Protein AF-A2GJE0-F1 (afdb_monomer_lite)

Radius of gyration: 32.54 Å; chains: 1; bounding box: 80×26×74 Å

pLDDT: mean 74.91, std 18.22, range [47.09, 97.75]

Secondary structure (DSSP, 8-state):
-------------------------HHHHHHHHHHHHHHHHHHHHHHHHHHHHHHHTT-

Structure (mmCIF, N/CA/C/O backbone):
data_AF-A2GJE0-F1
#
_entry.id   AF-A2GJE0-F1
#
loop_
_atom_site.group_PDB
_atom_site.id
_atom_site.type_symbol
_atom_site.label_atom_id
_atom_site.label_alt_id
_atom_site.label_comp_id
_atom_site.label_asym_id
_atom_site.label_entity_id
_atom_site.label_seq_id
_atom_site.pdbx_PDB_ins_code
_atom_site.Cartn_x
_atom_site.Cartn_y
_atom_site.Cartn_z
_atom_site.occupancy
_atom_site.B_iso_or_equiv
_atom_site.auth_seq_id
_atom_site.auth_comp_id
_atom_site.auth_asym_id
_atom_site.auth_atom_id
_atom_site.pdbx_PDB_model_num
ATOM 1 N N . MET A 1 1 ? -51.187 -15.768 51.317 1.00 48.03 1 MET A N 1
ATOM 2 C CA . MET A 1 1 ? -51.978 -16.050 50.097 1.00 48.03 1 MET A CA 1
ATOM 3 C C . MET A 1 1 ? -51.415 -15.208 48.966 1.00 48.03 1 MET A C 1
ATOM 5 O O . MET A 1 1 ? -51.403 -13.990 49.081 1.00 48.03 1 MET A O 1
ATOM 9 N N . LEU A 1 2 ? -50.845 -15.864 47.954 1.00 48.03 2 LEU A N 1
ATOM 10 C CA . LEU A 1 2 ? -50.146 -15.240 46.828 1.00 48.03 2 LEU A CA 1
ATOM 11 C C . LEU A 1 2 ? -51.142 -14.524 45.907 1.00 48.03 2 LEU A C 1
ATOM 13 O O . LEU A 1 2 ? -52.164 -15.087 45.516 1.00 48.03 2 LEU A O 1
ATOM 17 N N . ARG A 1 3 ? -50.845 -13.261 45.594 1.00 56.75 3 ARG A N 1
ATOM 18 C CA . ARG A 1 3 ? -51.674 -12.382 44.768 1.00 56.75 3 ARG A CA 1
ATOM 19 C C . ARG A 1 3 ? -51.443 -12.720 43.291 1.00 56.75 3 ARG A C 1
ATOM 21 O O . ARG A 1 3 ? -50.431 -12.344 42.719 1.00 56.75 3 ARG A O 1
ATOM 28 N N . LEU A 1 4 ? -52.420 -13.433 42.734 1.00 48.53 4 LEU A N 1
ATOM 29 C CA . LEU A 1 4 ? -52.919 -13.375 41.355 1.00 48.53 4 LEU A CA 1
ATOM 30 C C . LEU A 1 4 ? -51.861 -13.401 40.234 1.00 48.53 4 LEU A C 1
ATOM 32 O O . LEU A 1 4 ? -51.463 -12.365 39.708 1.00 48.53 4 LEU A O 1
ATOM 36 N N . SER A 1 5 ? -51.519 -14.610 39.780 1.00 57.34 5 SER A N 1
ATOM 37 C CA . SER A 1 5 ? -51.043 -14.828 38.414 1.00 57.34 5 SER A CA 1
ATOM 38 C C . SER A 1 5 ? -52.215 -14.619 37.461 1.00 57.34 5 SER A C 1
ATOM 40 O O . SER A 1 5 ? -53.153 -15.419 37.446 1.00 57.34 5 SER A O 1
ATOM 42 N N . SER A 1 6 ? -52.198 -13.555 36.671 1.00 47.09 6 SER A N 1
ATOM 43 C CA . SER A 1 6 ? -53.073 -13.463 35.509 1.00 47.09 6 SER A CA 1
ATOM 44 C C . SER A 1 6 ? -52.491 -12.527 34.469 1.00 47.09 6 SER A C 1
ATOM 46 O O . SER A 1 6 ? -52.482 -11.313 34.628 1.00 47.09 6 SER A O 1
ATOM 48 N N . ASN A 1 7 ? -52.152 -13.183 33.368 1.00 48.56 7 ASN A N 1
ATOM 49 C CA . ASN A 1 7 ? -52.383 -12.753 32.004 1.00 48.56 7 ASN A CA 1
ATOM 50 C C . ASN A 1 7 ? -51.358 -11.849 31.314 1.00 48.56 7 ASN A C 1
ATOM 52 O O . ASN A 1 7 ? -51.303 -10.641 31.496 1.00 48.56 7 ASN A O 1
ATOM 56 N N . SER A 1 8 ? -50.735 -12.510 30.338 1.00 53.16 8 SER A N 1
ATOM 57 C CA . SER A 1 8 ? -50.749 -12.109 28.936 1.00 53.16 8 SER A CA 1
ATOM 58 C C . SER A 1 8 ? -49.821 -10.972 28.550 1.00 53.16 8 SER A C 1
ATOM 60 O O . SER A 1 8 ? -50.136 -9.785 28.619 1.00 53.16 8 SER A O 1
ATOM 62 N N . SER A 1 9 ? -48.698 -11.381 27.981 1.00 49.38 9 SER A N 1
ATOM 63 C CA . SER A 1 9 ? -48.051 -10.591 26.953 1.00 49.38 9 SER A CA 1
ATOM 64 C C . SER A 1 9 ? -47.344 -11.526 25.990 1.00 49.38 9 SER A C 1
ATOM 66 O O . SER A 1 9 ? -46.135 -11.725 26.047 1.00 49.38 9 SER A O 1
ATOM 68 N N . ASP A 1 10 ? -48.162 -12.102 25.110 1.00 53.69 10 ASP A N 1
ATOM 69 C CA . ASP A 1 10 ? -47.794 -12.655 23.804 1.00 53.69 10 ASP A CA 1
ATOM 70 C C . ASP A 1 10 ? -47.272 -11.513 22.904 1.00 53.69 10 ASP A C 1
ATOM 72 O O . ASP A 1 10 ? -47.839 -11.167 21.868 1.00 53.69 10 ASP A O 1
ATOM 76 N N . TYR A 1 11 ? -46.222 -10.824 23.356 1.00 54.66 11 TYR A N 1
ATOM 77 C CA . TYR A 1 11 ? -45.495 -9.906 22.496 1.00 54.66 11 TYR A CA 1
ATOM 78 C C . TYR A 1 11 ? -44.519 -10.740 21.676 1.00 54.66 11 TYR A C 1
ATOM 80 O O . TYR A 1 11 ? -43.709 -11.468 22.260 1.00 54.66 11 TYR A O 1
ATOM 88 N N . PRO A 1 12 ? -44.542 -10.635 20.338 1.00 52.38 12 PRO A N 1
ATOM 89 C CA . PRO A 1 12 ? -43.494 -11.226 19.538 1.00 52.38 12 PRO A CA 1
ATOM 90 C C . PRO A 1 12 ? -42.193 -10.541 19.948 1.00 52.38 12 PRO A C 1
ATOM 92 O O . PRO A 1 12 ? -42.003 -9.343 19.738 1.00 52.38 12 PRO A O 1
ATOM 95 N N . GLN A 1 13 ? -41.305 -11.304 20.577 1.00 56.44 13 GLN A N 1
ATOM 96 C CA . GLN A 1 13 ? -39.949 -10.871 20.864 1.00 56.44 13 GLN A CA 1
ATOM 97 C C . GLN A 1 13 ? -39.216 -10.766 19.523 1.00 56.44 13 GLN A C 1
ATOM 99 O O . GLN A 1 13 ? -38.551 -11.700 19.081 1.00 56.44 13 GLN A O 1
ATOM 104 N N . THR A 1 14 ? -39.373 -9.638 18.834 1.00 59.84 14 THR A N 1
ATOM 105 C CA . THR A 1 14 ? -38.552 -9.305 17.676 1.00 59.84 14 THR A CA 1
ATOM 106 C C . THR A 1 14 ? -37.186 -8.911 18.212 1.00 59.84 14 THR A C 1
ATOM 108 O O . THR A 1 14 ? -36.953 -7.749 18.539 1.00 59.84 14 THR A O 1
ATOM 111 N N . THR A 1 15 ? -36.285 -9.878 18.367 1.00 65.25 15 THR A N 1
ATOM 112 C CA . THR A 1 15 ? -34.862 -9.589 18.548 1.00 65.25 15 THR A CA 1
ATOM 113 C C . THR A 1 15 ? -34.405 -8.839 17.295 1.00 65.25 15 THR A C 1
ATOM 115 O O . THR A 1 15 ? -34.442 -9.420 16.208 1.00 65.25 15 THR A O 1
ATOM 118 N N . PRO A 1 16 ? -34.000 -7.560 17.380 1.00 60.75 16 PRO A N 1
ATOM 119 C CA . PRO A 1 16 ? -33.449 -6.874 16.226 1.00 60.75 16 PRO A CA 1
ATOM 120 C C . PRO A 1 16 ? -32.121 -7.557 15.895 1.00 60.75 16 PRO A C 1
ATOM 122 O O . PRO A 1 16 ? -31.174 -7.478 16.677 1.00 60.75 16 PRO A O 1
ATOM 125 N N . GLN A 1 17 ? -32.038 -8.263 14.765 1.00 62.31 17 GLN A N 1
ATOM 126 C CA . GLN A 1 17 ? -30.740 -8.625 14.207 1.00 62.31 17 GLN A CA 1
ATOM 127 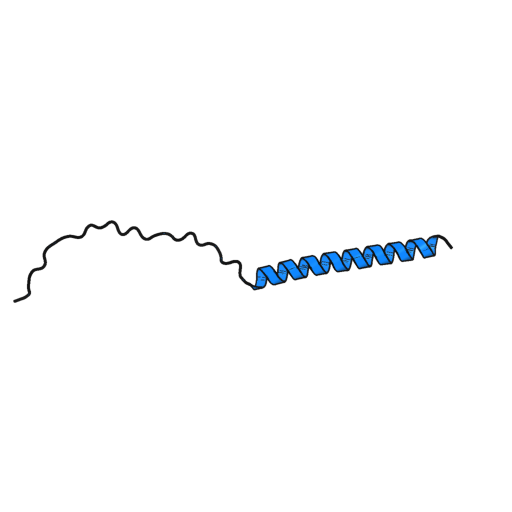C C . GLN A 1 17 ? -30.084 -7.328 13.744 1.00 62.31 17 GLN A C 1
ATOM 129 O O . GLN A 1 17 ? -30.403 -6.791 12.684 1.00 62.31 17 GLN A O 1
ATOM 134 N N . THR A 1 18 ? -29.190 -6.788 14.565 1.00 66.62 18 THR A N 1
ATOM 135 C CA . THR A 1 18 ? -28.280 -5.736 14.134 1.00 66.62 18 THR A CA 1
ATOM 136 C C . THR A 1 18 ? -27.464 -6.286 12.963 1.00 66.62 18 THR A C 1
ATOM 138 O O . THR A 1 18 ? -26.867 -7.358 13.103 1.00 66.62 18 THR A O 1
ATOM 141 N N . PRO A 1 19 ? -27.397 -5.593 11.810 1.00 64.25 19 PRO A N 1
ATOM 142 C CA . PRO A 1 19 ? -26.449 -5.957 10.773 1.00 64.25 19 PRO A CA 1
ATOM 143 C C . PRO A 1 19 ? -25.073 -5.867 11.418 1.00 64.25 19 PRO A C 1
ATOM 145 O O . PRO A 1 19 ? -24.681 -4.799 11.892 1.00 64.25 19 PRO A O 1
ATOM 148 N N . GLN A 1 20 ? -24.359 -6.986 11.502 1.00 63.72 20 GLN A N 1
ATOM 149 C CA . GLN A 1 20 ? -23.002 -7.004 12.024 1.00 63.72 20 GLN A CA 1
ATOM 150 C C . GLN A 1 20 ? -22.101 -6.314 10.989 1.00 63.72 20 GLN A C 1
ATOM 152 O O . GLN A 1 20 ? -21.413 -6.957 10.199 1.00 63.72 20 GLN A O 1
ATOM 157 N N . SER A 1 21 ? -22.141 -4.980 10.943 1.00 59.94 21 SER A N 1
ATOM 158 C CA . SER A 1 21 ? -21.166 -4.185 10.215 1.00 59.94 21 SER A CA 1
ATOM 159 C C . SER A 1 21 ? -19.835 -4.452 10.897 1.00 59.94 21 SER A C 1
ATOM 161 O O . SER A 1 21 ? -19.615 -3.986 12.014 1.00 59.94 21 SER A O 1
ATOM 163 N N . ASN A 1 22 ? -18.991 -5.272 10.275 1.00 64.62 22 ASN A N 1
ATOM 164 C CA . ASN A 1 22 ? -17.652 -5.548 10.770 1.00 64.62 22 ASN A CA 1
ATOM 165 C C . ASN A 1 22 ? -16.957 -4.190 10.972 1.00 64.62 22 ASN A C 1
ATOM 167 O O . ASN A 1 22 ? -16.706 -3.508 9.971 1.00 64.62 22 ASN A O 1
ATOM 171 N N . PRO A 1 23 ? -16.724 -3.734 12.220 1.00 65.31 23 PRO A N 1
ATOM 172 C CA . PRO A 1 23 ? -16.113 -2.441 12.448 1.00 65.31 23 PRO A CA 1
ATOM 173 C C . PRO A 1 23 ? -14.733 -2.555 11.835 1.00 65.31 23 PRO A C 1
ATOM 175 O O . PRO A 1 23 ? -13.952 -3.420 12.229 1.00 65.31 23 PRO A O 1
ATOM 178 N N . GLN A 1 24 ? -14.461 -1.760 10.805 1.00 62.31 24 GLN A N 1
ATOM 179 C CA . GLN A 1 24 ? -13.174 -1.791 10.140 1.00 62.31 24 GLN A CA 1
ATOM 180 C C . GLN A 1 24 ? -12.116 -1.499 11.204 1.00 62.31 24 GLN A C 1
ATOM 182 O O . GLN A 1 24 ? -11.995 -0.372 11.680 1.00 62.31 24 GLN A O 1
ATOM 187 N N . THR A 1 25 ? -11.418 -2.543 11.646 1.00 62.56 25 THR A N 1
ATOM 188 C CA . THR A 1 25 ? -10.541 -2.433 12.801 1.00 62.56 25 THR A CA 1
ATOM 189 C C . THR A 1 25 ? -9.401 -1.470 12.455 1.00 62.56 25 THR A C 1
ATOM 191 O O . THR A 1 25 ? -8.866 -1.534 11.341 1.00 62.56 25 THR A O 1
ATOM 194 N N . PRO A 1 26 ? -9.004 -0.574 13.378 1.00 66.19 26 PRO A N 1
ATOM 195 C CA . PRO A 1 26 ? -7.929 0.401 13.168 1.00 66.19 26 PRO A CA 1
ATOM 196 C C . PRO A 1 26 ? -6.655 -0.139 12.472 1.00 66.19 26 PRO A C 1
ATOM 198 O O . PRO A 1 26 ? -6.125 0.573 11.612 1.00 66.19 26 PRO A O 1
ATOM 201 N N . PRO A 1 27 ? -6.179 -1.386 12.706 1.00 73.94 27 PRO A N 1
ATOM 202 C CA . PRO A 1 27 ? -5.040 -1.947 11.966 1.00 73.94 27 PRO A CA 1
ATOM 203 C C . PRO A 1 27 ? -5.224 -2.014 10.440 1.00 73.94 27 PRO A C 1
ATOM 205 O O . PRO A 1 27 ? -4.253 -1.867 9.699 1.00 73.94 27 PRO A O 1
ATOM 208 N N . GLN A 1 28 ? -6.446 -2.189 9.932 1.00 79.06 28 GLN A N 1
ATOM 209 C CA . GLN A 1 28 ? -6.696 -2.327 8.490 1.00 79.06 28 GLN A CA 1
ATOM 210 C C . GLN A 1 28 ? -6.463 -1.016 7.728 1.00 79.06 28 GLN A C 1
ATOM 212 O O . GLN A 1 28 ? -6.012 -1.023 6.579 1.00 79.06 28 GLN A O 1
ATOM 217 N N . ILE A 1 29 ? -6.757 0.119 8.367 1.00 86.06 29 ILE A N 1
ATOM 218 C CA . ILE A 1 29 ? -6.566 1.454 7.787 1.00 86.06 29 ILE A CA 1
ATOM 219 C C . ILE A 1 29 ? -5.070 1.757 7.682 1.00 86.06 29 ILE A C 1
ATOM 221 O O . ILE A 1 29 ? -4.589 2.147 6.618 1.00 86.06 29 ILE A O 1
ATOM 225 N N . ILE A 1 30 ? -4.323 1.482 8.753 1.00 89.44 30 ILE A N 1
ATOM 226 C CA . ILE A 1 30 ? -2.872 1.690 8.813 1.00 89.44 30 ILE A CA 1
ATOM 227 C C . ILE A 1 30 ? -2.163 0.834 7.756 1.00 89.44 30 ILE A C 1
ATOM 229 O O . ILE A 1 30 ? -1.312 1.335 7.021 1.00 89.44 30 ILE A O 1
ATOM 233 N N . LEU A 1 31 ? -2.565 -0.430 7.597 1.00 89.75 31 LEU A N 1
ATOM 234 C CA . LEU A 1 31 ? -2.002 -1.319 6.578 1.00 89.75 31 LEU A CA 1
ATOM 235 C C . LEU A 1 31 ? -2.288 -0.847 5.145 1.00 89.75 31 LEU A C 1
ATOM 237 O O . LEU A 1 31 ? -1.413 -0.949 4.281 1.00 89.75 31 LEU A O 1
ATOM 241 N N . LYS A 1 32 ? -3.486 -0.314 4.869 1.00 89.75 32 LYS A N 1
ATOM 242 C CA . LYS A 1 32 ? -3.817 0.262 3.553 1.00 89.75 32 LYS A CA 1
ATOM 243 C C . LYS A 1 32 ? -2.943 1.475 3.235 1.00 89.75 32 LYS A C 1
ATOM 245 O O . LYS A 1 32 ?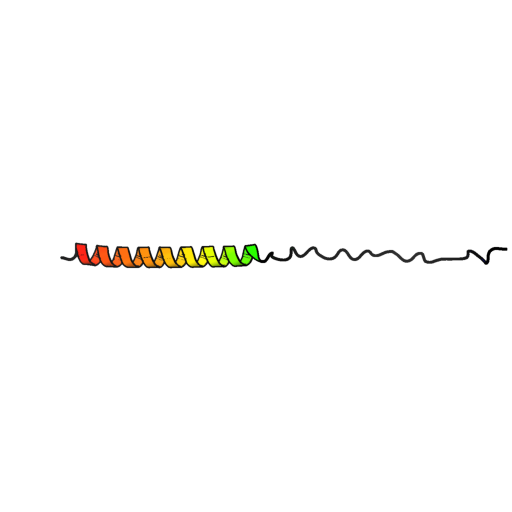 -2.404 1.552 2.131 1.00 89.75 32 LYS A O 1
ATOM 250 N N . ILE A 1 33 ? -2.770 2.378 4.199 1.00 92.44 33 ILE A N 1
ATOM 251 C CA . ILE A 1 33 ? -1.929 3.573 4.048 1.00 92.44 33 ILE A CA 1
ATOM 252 C C . ILE A 1 33 ? -0.468 3.168 3.831 1.00 92.44 33 ILE A C 1
ATOM 254 O O . ILE A 1 33 ? 0.160 3.634 2.883 1.00 92.44 33 ILE A O 1
ATOM 258 N N . LEU A 1 34 ? 0.054 2.239 4.635 1.00 95.19 34 LEU A N 1
ATOM 259 C CA . LEU A 1 34 ? 1.434 1.768 4.515 1.00 95.19 34 LEU A CA 1
ATOM 260 C C . LEU A 1 34 ? 1.711 1.128 3.145 1.00 95.19 34 LEU A C 1
ATOM 262 O O . LEU A 1 34 ? 2.728 1.421 2.518 1.00 95.19 34 LEU A O 1
ATOM 266 N N . ARG A 1 35 ? 0.783 0.306 2.633 1.00 96.00 35 ARG A N 1
ATOM 267 C CA . ARG A 1 35 ? 0.889 -0.280 1.283 1.00 96.00 35 ARG A CA 1
ATOM 268 C C . ARG A 1 35 ? 0.889 0.779 0.182 1.00 96.00 35 ARG A C 1
ATOM 270 O O . ARG A 1 35 ? 1.618 0.627 -0.799 1.00 96.00 35 ARG A O 1
ATOM 277 N N . LEU A 1 36 ? 0.074 1.825 0.321 1.00 96.12 36 LEU A N 1
ATOM 278 C CA . LEU A 1 36 ? 0.019 2.920 -0.647 1.00 96.12 36 LEU A CA 1
ATOM 279 C C . LEU A 1 36 ? 1.327 3.719 -0.652 1.00 96.12 36 LEU A C 1
ATOM 281 O O . LEU A 1 36 ? 1.895 3.940 -1.721 1.00 96.12 36 LEU A O 1
ATOM 285 N N . LEU A 1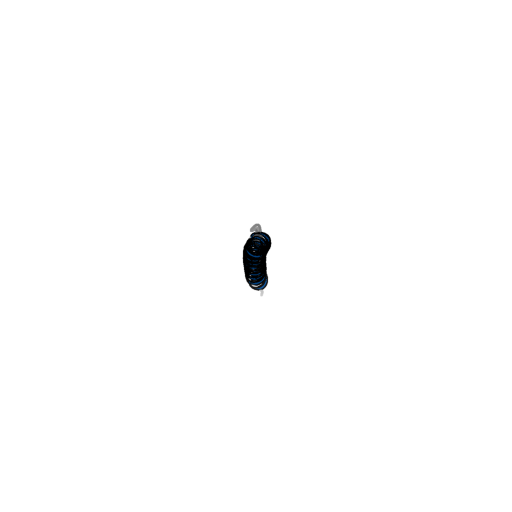 37 ? 1.831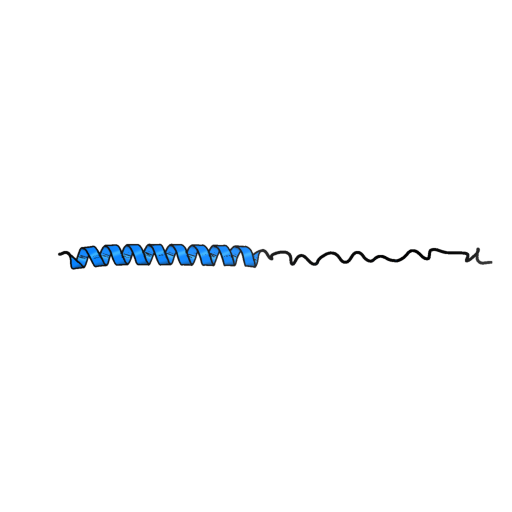 4.081 0.531 1.00 96.88 37 LEU A N 1
ATOM 286 C CA . LEU A 1 37 ? 3.102 4.791 0.682 1.00 96.88 37 LEU A CA 1
ATOM 287 C C . LEU A 1 37 ? 4.269 3.989 0.100 1.00 96.88 37 LEU A C 1
ATOM 289 O O . LEU A 1 37 ? 5.076 4.543 -0.643 1.00 96.88 37 LEU A O 1
ATOM 293 N N . LEU A 1 38 ? 4.320 2.679 0.360 1.00 97.00 38 LEU A N 1
ATOM 294 C CA . LEU A 1 38 ? 5.373 1.814 -0.169 1.00 97.00 38 LEU A CA 1
ATOM 295 C C . LEU A 1 38 ? 5.350 1.749 -1.703 1.00 97.00 38 LEU A C 1
ATOM 297 O O . LEU A 1 38 ? 6.397 1.863 -2.336 1.00 97.00 38 LEU A O 1
ATOM 301 N N . LYS A 1 39 ? 4.164 1.616 -2.313 1.00 96.81 39 LYS A N 1
ATOM 302 C CA . LYS A 1 39 ? 4.015 1.637 -3.779 1.00 96.81 39 LYS A CA 1
ATOM 303 C C . LYS A 1 39 ? 4.474 2.961 -4.385 1.00 96.81 39 LYS A C 1
ATOM 305 O O . LYS A 1 39 ? 5.137 2.960 -5.420 1.00 96.81 39 LYS A O 1
ATOM 310 N N . LEU A 1 40 ? 4.113 4.072 -3.752 1.00 97.06 40 LEU A N 1
ATOM 311 C CA . LEU A 1 40 ? 4.429 5.409 -4.243 1.00 97.06 40 LEU A CA 1
ATOM 312 C C . LEU A 1 40 ? 5.934 5.685 -4.149 1.00 97.06 40 LEU A C 1
ATOM 314 O O . LEU A 1 40 ? 6.535 6.146 -5.119 1.00 97.06 40 LEU A O 1
ATOM 318 N N . LEU A 1 41 ? 6.553 5.310 -3.025 1.00 97.56 41 LEU A N 1
ATOM 319 C CA . LEU A 1 41 ? 7.997 5.407 -2.829 1.00 97.56 41 LEU A CA 1
ATOM 320 C C . LEU A 1 41 ? 8.759 4.542 -3.838 1.00 97.56 41 LEU A C 1
ATOM 322 O O . LEU A 1 41 ? 9.683 5.028 -4.486 1.00 97.56 41 LEU A O 1
ATOM 326 N N . LEU A 1 42 ? 8.340 3.286 -4.020 1.00 97.75 42 LEU A N 1
ATOM 327 C CA . LEU A 1 42 ? 8.972 2.383 -4.978 1.00 97.75 42 LEU A CA 1
ATOM 328 C C . LEU A 1 42 ? 8.871 2.922 -6.411 1.00 97.75 42 LEU A C 1
ATOM 330 O O . LEU A 1 42 ? 9.871 2.944 -7.122 1.00 97.75 42 LEU A O 1
ATOM 334 N N . GLY A 1 43 ? 7.697 3.412 -6.820 1.00 97.56 43 GLY A N 1
ATOM 335 C CA . GLY A 1 43 ? 7.504 4.010 -8.143 1.00 97.56 43 GLY A CA 1
ATOM 336 C C . GLY A 1 43 ? 8.355 5.263 -8.363 1.00 97.56 43 GLY A C 1
ATOM 337 O O . GLY A 1 43 ? 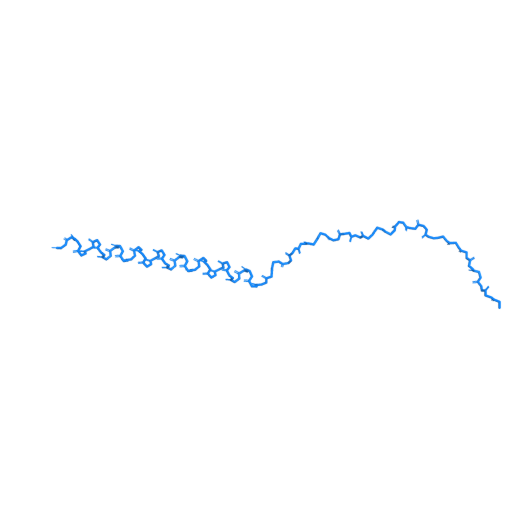8.916 5.448 -9.445 1.00 97.56 43 GLY A O 1
ATOM 338 N N . LEU A 1 44 ? 8.501 6.102 -7.334 1.00 97.31 44 LEU A N 1
ATOM 339 C CA . LEU A 1 44 ? 9.350 7.289 -7.396 1.00 97.31 44 LEU A CA 1
ATOM 340 C C . LEU A 1 44 ? 10.829 6.919 -7.562 1.00 97.31 44 LEU A C 1
ATOM 342 O O . LEU A 1 44 ? 11.496 7.475 -8.435 1.00 97.31 44 LEU A O 1
ATOM 346 N N . ILE A 1 45 ? 11.319 5.962 -6.769 1.00 97.31 45 ILE A N 1
ATOM 347 C CA . ILE A 1 45 ? 12.700 5.466 -6.856 1.00 97.31 45 ILE A CA 1
ATOM 348 C C . ILE A 1 45 ? 12.961 4.875 -8.241 1.00 97.31 45 ILE A C 1
ATOM 350 O O . ILE A 1 45 ? 13.965 5.210 -8.866 1.00 97.31 45 ILE A O 1
ATOM 354 N N . LEU A 1 46 ? 12.044 4.053 -8.757 1.00 96.88 46 LEU A N 1
ATOM 355 C CA . LEU A 1 46 ? 12.193 3.428 -10.072 1.00 96.88 46 LEU A CA 1
ATOM 356 C C . LEU A 1 46 ? 12.255 4.473 -11.192 1.00 96.88 46 LEU A C 1
ATOM 358 O O . LEU A 1 46 ? 13.104 4.390 -12.077 1.00 96.88 46 LEU A O 1
ATOM 362 N N . ARG A 1 47 ? 11.396 5.498 -11.125 1.00 96.62 47 ARG A N 1
ATOM 363 C CA . ARG A 1 47 ? 11.404 6.609 -12.083 1.00 96.62 47 ARG A CA 1
ATOM 364 C C . ARG A 1 47 ? 12.698 7.418 -12.008 1.00 96.62 47 ARG A C 1
ATOM 366 O O . ARG A 1 47 ? 13.223 7.812 -13.048 1.00 96.62 47 ARG A O 1
ATOM 373 N N . LEU A 1 48 ? 13.201 7.677 -10.802 1.00 95.69 48 LEU A N 1
ATOM 374 C CA . LEU A 1 48 ? 14.459 8.395 -10.603 1.00 95.69 48 LEU A CA 1
ATOM 375 C C . LEU A 1 48 ? 15.641 7.598 -11.159 1.00 95.69 48 LEU A C 1
ATOM 377 O O . LEU A 1 48 ? 16.458 8.150 -11.893 1.00 95.69 48 LEU A O 1
ATOM 381 N N . LEU A 1 49 ? 15.692 6.301 -10.859 1.00 95.56 49 LEU A N 1
ATOM 382 C CA . LEU A 1 49 ? 16.744 5.409 -11.328 1.00 95.56 49 LEU A CA 1
ATOM 383 C C . LEU A 1 49 ? 16.739 5.294 -12.854 1.00 95.56 49 LEU A C 1
ATOM 385 O O . LEU A 1 49 ? 17.793 5.394 -13.475 1.00 95.56 49 LEU A O 1
ATOM 389 N N . LEU A 1 50 ? 15.555 5.172 -13.461 1.00 93.81 50 LEU A N 1
ATOM 390 C CA . LEU A 1 50 ? 15.412 5.169 -14.914 1.00 93.81 50 LEU A CA 1
ATOM 391 C C . LEU A 1 50 ? 15.914 6.481 -15.520 1.00 93.81 50 LEU A C 1
ATOM 393 O O . LEU A 1 50 ? 16.686 6.459 -16.474 1.00 93.81 50 LEU A O 1
ATOM 397 N N . ARG A 1 51 ? 15.532 7.625 -14.938 1.00 94.69 51 ARG A N 1
ATOM 398 C CA . ARG A 1 51 ? 15.991 8.937 -15.406 1.00 94.69 51 ARG A CA 1
ATOM 399 C C . ARG A 1 51 ? 17.512 9.046 -15.339 1.00 94.69 51 ARG A C 1
ATOM 401 O O . ARG A 1 51 ? 18.111 9.524 -16.295 1.00 94.69 51 ARG A O 1
ATOM 408 N N . LEU A 1 52 ? 18.132 8.603 -14.249 1.00 87.56 52 LEU A N 1
ATOM 409 C CA . LEU A 1 52 ? 19.589 8.591 -14.118 1.00 87.56 52 LEU A CA 1
ATOM 410 C C . LEU A 1 52 ? 20.227 7.673 -15.163 1.00 87.56 52 LEU A C 1
ATOM 412 O O . LEU A 1 52 ? 21.091 8.130 -15.902 1.00 87.56 52 LEU A O 1
ATOM 416 N N . SER A 1 53 ? 19.744 6.436 -15.304 1.00 87.62 53 SER A N 1
ATOM 417 C CA . SER A 1 53 ? 20.227 5.493 -16.321 1.00 87.62 53 SER A CA 1
ATOM 418 C C . SER A 1 53 ? 20.175 6.087 -17.730 1.00 87.62 53 SER A C 1
ATOM 420 O O . SER A 1 53 ? 21.140 5.965 -18.476 1.00 87.62 53 SER A O 1
ATOM 422 N N . SER A 1 54 ? 19.085 6.772 -18.086 1.00 82.50 54 SER A N 1
ATOM 423 C CA . SER A 1 54 ? 18.949 7.409 -19.398 1.00 82.50 54 SER A CA 1
ATOM 424 C C . SER A 1 54 ? 19.931 8.561 -19.622 1.00 82.50 54 SER A C 1
ATOM 426 O O . SER A 1 54 ? 20.324 8.778 -20.760 1.00 82.50 54 SER A O 1
ATOM 428 N N . ASN A 1 55 ? 20.345 9.276 -18.569 1.00 82.12 55 ASN A N 1
ATOM 429 C CA . ASN A 1 55 ? 21.375 10.316 -18.683 1.00 82.12 55 ASN A CA 1
ATOM 430 C C . ASN A 1 55 ? 22.778 9.718 -18.861 1.00 82.12 55 ASN A C 1
ATOM 432 O O . ASN A 1 55 ? 23.597 10.308 -19.554 1.00 82.12 55 ASN A O 1
ATOM 436 N N . TYR A 1 56 ? 23.061 8.553 -18.269 1.00 67.44 56 TYR A N 1
ATOM 437 C CA . TYR A 1 56 ? 24.351 7.878 -18.451 1.00 67.44 56 TYR A CA 1
ATOM 438 C C . TYR A 1 56 ? 24.490 7.212 -19.822 1.00 67.44 56 TYR A C 1
ATOM 440 O O . TYR A 1 56 ? 25.595 7.121 -20.333 1.00 67.44 56 TYR A O 1
ATOM 448 N N . SER A 1 57 ? 23.391 6.759 -20.430 1.00 64.00 57 SER A N 1
ATOM 449 C CA . SER A 1 57 ? 23.421 6.156 -21.771 1.00 64.00 57 SER A CA 1
ATOM 450 C C . SER A 1 57 ? 23.506 7.172 -22.918 1.00 64.00 57 SER A C 1
ATOM 452 O O . SER A 1 57 ? 23.634 6.757 -24.066 1.00 64.00 57 SER A O 1
ATOM 454 N N . SER A 1 58 ? 23.386 8.475 -22.638 1.00 58.88 58 SER A N 1
ATOM 455 C CA . SER A 1 58 ? 23.446 9.548 -23.644 1.00 58.88 58 SER A CA 1
ATOM 456 C C . SER A 1 58 ? 24.793 10.284 -23.713 1.00 58.88 58 SER A C 1
ATOM 458 O O . SER A 1 58 ? 24.894 11.253 -24.463 1.00 58.88 58 SER A O 1
ATOM 460 N N . VAL A 1 59 ? 25.783 9.871 -22.913 1.00 55.56 59 VAL A N 1
ATOM 461 C CA . VAL A 1 59 ? 27.166 10.392 -22.896 1.00 55.56 59 VAL A CA 1
ATOM 462 C C . VAL A 1 59 ? 28.095 9.313 -23.432 1.00 55.56 59 VAL A C 1
ATOM 464 O O . VAL A 1 59 ? 29.006 9.669 -24.207 1.00 55.56 59 VAL A O 1
#

Foldseek 3Di:
DDPDDDDDDPDPPPPPPDPCPPPCDPVNVVVVVVVVVVVVVVVVVVV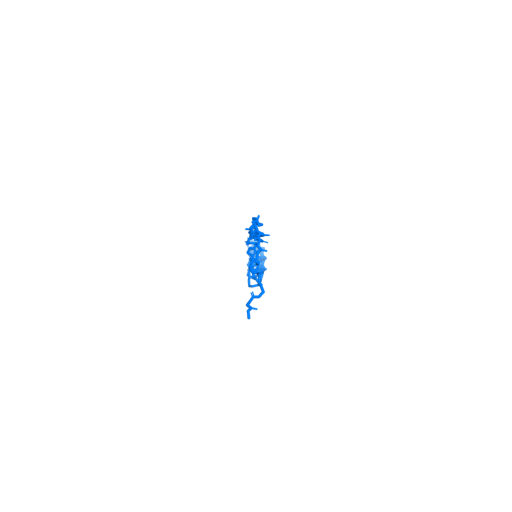VVVVVVVVVVVD

Organism: Trichomonas vaginalis (strain ATCC PRA-98 / G3) (NCBI:txid412133)

Sequence (59 aa):
MLRLSSNSSDYPQTTPQTPQSNPQTPPQIILKILRLLLKLLLGLILRLLLRLSSNYSSV